Protein AF-A0A128EYN2-F1 (afdb_monomer_lite)

Organism: NCBI:txid646534

Secondary structure (DSSP, 8-state):
------HHHHHHHHHHHHHHHHHHHHHHHHHHTT--HHHHHHHHHHHH---HHHHHHHHHH----HHHHHHHHHHHHHTT----HHHHS--HHHHHHHHHHHHH-TTTGGG--

Radius of gyration: 15.34 Å; chains: 1; bounding box: 33×29×46 Å

Structure (mmCIF, N/CA/C/O backbone):
data_AF-A0A128EYN2-F1
#
_entry.id   AF-A0A128EYN2-F1
#
loop_
_atom_site.group_PDB
_atom_site.id
_atom_site.type_symbol
_atom_site.label_atom_id
_atom_site.label_alt_id
_atom_site.label_comp_id
_atom_site.label_asym_id
_atom_site.label_entity_id
_atom_site.label_seq_id
_atom_site.pdbx_PDB_ins_code
_atom_site.Cartn_x
_atom_site.Cartn_y
_atom_site.Cartn_z
_atom_site.occupancy
_atom_site.B_iso_or_equiv
_atom_site.auth_seq_id
_atom_site.auth_comp_id
_atom_site.auth_asym_id
_atom_site.auth_atom_id
_atom_site.pdbx_PDB_model_num
ATOM 1 N N . MET A 1 1 ? 9.943 0.044 -30.993 1.00 44.81 1 MET A N 1
ATOM 2 C CA . MET A 1 1 ? 11.180 0.130 -30.192 1.00 44.81 1 MET A CA 1
ATOM 3 C C . MET A 1 1 ? 10.827 -0.301 -28.781 1.00 44.81 1 MET A C 1
ATOM 5 O O . MET A 1 1 ? 9.962 0.324 -28.184 1.00 44.81 1 MET A O 1
ATOM 9 N N . THR A 1 2 ? 11.384 -1.405 -28.295 1.00 52.53 2 THR A N 1
ATOM 10 C CA . THR A 1 2 ? 11.263 -1.825 -26.894 1.00 52.53 2 THR A CA 1
ATOM 11 C C . THR A 1 2 ? 12.221 -0.966 -26.073 1.00 52.53 2 THR A C 1
ATOM 13 O O . THR A 1 2 ? 13.433 -1.144 -26.150 1.00 52.53 2 THR A O 1
ATOM 16 N N . THR A 1 3 ? 11.698 0.036 -25.364 1.00 60.94 3 THR A N 1
ATOM 17 C CA . THR A 1 3 ? 12.497 0.824 -24.419 1.00 60.94 3 THR A CA 1
ATOM 18 C C . THR A 1 3 ? 12.867 -0.083 -23.245 1.00 60.94 3 THR A C 1
ATOM 20 O O . THR A 1 3 ? 11.997 -0.459 -22.465 1.00 60.94 3 THR A O 1
ATOM 23 N N . THR A 1 4 ? 14.138 -0.458 -23.116 1.00 75.38 4 THR A N 1
ATOM 24 C CA . THR A 1 4 ? 14.619 -1.184 -21.932 1.00 75.38 4 THR A CA 1
ATOM 25 C C . THR A 1 4 ? 14.919 -0.176 -20.8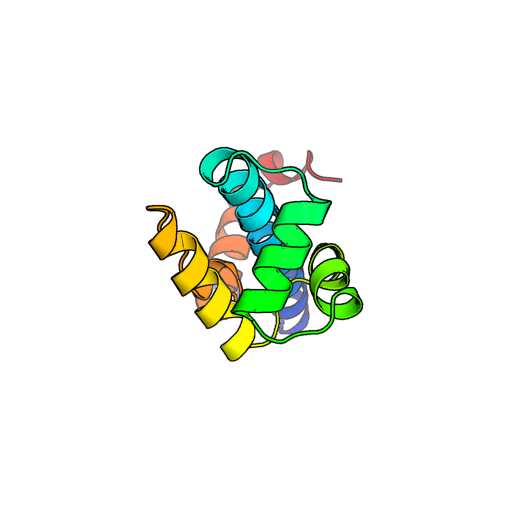26 1.00 75.38 4 THR A C 1
ATOM 27 O O . THR A 1 4 ? 15.851 0.620 -20.948 1.00 75.38 4 THR A O 1
ATOM 30 N N . TYR A 1 5 ? 14.132 -0.187 -19.751 1.00 84.19 5 TYR A N 1
ATOM 31 C CA . TYR A 1 5 ? 14.353 0.683 -18.594 1.00 84.19 5 TYR A CA 1
ATOM 32 C C . TYR A 1 5 ? 15.533 0.204 -17.749 1.00 84.19 5 TYR A C 1
ATOM 34 O O . TYR A 1 5 ? 15.750 -0.996 -17.579 1.00 84.19 5 TYR A O 1
ATOM 42 N N . THR A 1 6 ? 16.297 1.143 -17.182 1.00 86.50 6 THR A N 1
ATOM 43 C CA . THR A 1 6 ? 17.408 0.774 -16.295 1.00 86.50 6 THR A CA 1
ATOM 44 C C . THR A 1 6 ? 16.880 0.230 -14.960 1.00 86.50 6 THR A C 1
ATOM 46 O O . THR A 1 6 ? 15.813 0.661 -14.501 1.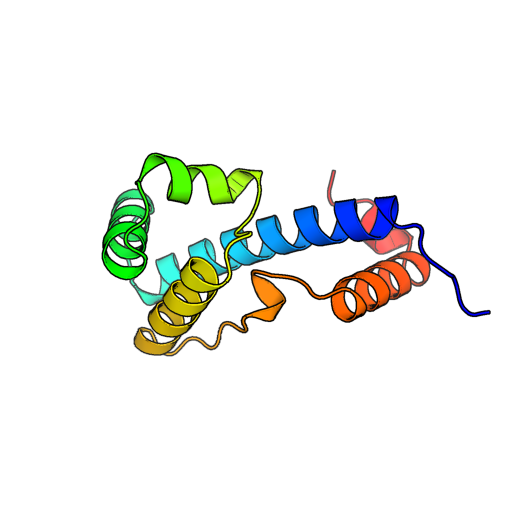00 86.50 6 THR A O 1
ATOM 49 N N . PRO A 1 7 ? 17.640 -0.637 -14.262 1.00 87.25 7 PRO A N 1
ATOM 50 C CA . PRO A 1 7 ? 17.277 -1.091 -12.917 1.00 87.25 7 PRO A CA 1
ATOM 51 C C . PRO A 1 7 ? 17.005 0.064 -11.940 1.00 87.25 7 PRO A C 1
ATOM 53 O O . PRO A 1 7 ? 16.120 -0.031 -11.088 1.00 87.25 7 PRO A O 1
ATOM 56 N N . THR A 1 8 ? 17.718 1.183 -12.091 1.00 90.94 8 THR A N 1
ATOM 57 C CA . THR A 1 8 ? 17.515 2.396 -11.290 1.00 90.94 8 THR A CA 1
ATOM 58 C C . THR A 1 8 ? 16.161 3.046 -11.567 1.00 90.94 8 THR A C 1
ATOM 60 O O . THR A 1 8 ? 15.466 3.398 -10.615 1.00 90.94 8 THR A O 1
ATOM 63 N N . ASN A 1 9 ? 15.742 3.163 -12.835 1.00 89.12 9 ASN A N 1
ATOM 64 C CA . ASN A 1 9 ? 14.421 3.709 -13.175 1.00 89.12 9 ASN A CA 1
ATOM 65 C C . ASN A 1 9 ? 13.300 2.858 -12.574 1.00 89.12 9 ASN A C 1
ATOM 67 O O . ASN A 1 9 ? 12.379 3.396 -11.963 1.00 89.12 9 ASN A O 1
ATOM 71 N N . ILE A 1 10 ? 13.418 1.533 -12.680 1.00 91.69 10 ILE A N 1
ATOM 72 C CA . ILE A 1 10 ? 12.445 0.597 -12.109 1.00 91.69 10 ILE A CA 1
ATOM 73 C C . ILE A 1 10 ? 12.397 0.706 -10.586 1.00 91.69 10 ILE A C 1
ATOM 75 O O . ILE A 1 10 ? 11.313 0.733 -10.008 1.00 91.69 10 ILE A O 1
ATOM 79 N N . LYS A 1 11 ? 13.551 0.811 -9.916 1.00 92.06 11 LYS A N 1
ATOM 80 C CA . LYS A 1 11 ? 13.608 0.973 -8.457 1.00 92.06 11 LYS A CA 1
ATOM 81 C C . LYS A 1 11 ? 12.945 2.273 -7.996 1.00 92.06 11 LYS A C 1
ATOM 83 O O . LYS A 1 11 ? 12.182 2.246 -7.033 1.00 92.06 11 LYS A O 1
ATOM 88 N N . LEU A 1 12 ? 13.228 3.390 -8.669 1.00 92.12 12 LEU A N 1
ATOM 89 C CA . LEU A 1 12 ? 12.620 4.685 -8.356 1.00 92.12 12 LEU A CA 1
ATOM 90 C C . LEU A 1 12 ? 11.103 4.637 -8.554 1.00 92.12 12 LEU A C 1
ATOM 92 O O . LEU A 1 12 ? 10.366 5.000 -7.642 1.00 92.12 12 LEU A O 1
ATOM 96 N N . MET A 1 13 ? 10.647 4.106 -9.691 1.00 93.69 13 MET A N 1
ATOM 97 C CA . MET A 1 13 ? 9.221 3.960 -9.983 1.00 93.69 13 MET A CA 1
ATOM 98 C C . MET A 1 13 ? 8.522 3.070 -8.952 1.00 93.69 13 MET A C 1
ATOM 100 O O . MET A 1 13 ? 7.477 3.440 -8.425 1.00 93.69 13 MET A O 1
ATOM 104 N N . ARG A 1 14 ? 9.128 1.934 -8.587 1.00 94.62 14 ARG A N 1
ATOM 105 C CA . ARG A 1 14 ? 8.586 1.038 -7.559 1.00 94.62 14 ARG A CA 1
ATOM 106 C C . ARG A 1 14 ? 8.387 1.756 -6.228 1.00 94.62 14 ARG A C 1
ATOM 108 O O . ARG A 1 14 ? 7.331 1.606 -5.625 1.00 94.62 14 ARG A O 1
ATOM 115 N N . ASN A 1 15 ? 9.372 2.539 -5.789 1.00 93.88 15 ASN A N 1
ATOM 116 C CA . ASN A 1 15 ? 9.269 3.300 -4.545 1.00 93.88 15 ASN A CA 1
ATOM 117 C C . ASN A 1 15 ? 8.145 4.346 -4.616 1.00 93.88 15 ASN A C 1
ATOM 119 O O . ASN A 1 15 ? 7.293 4.397 -3.732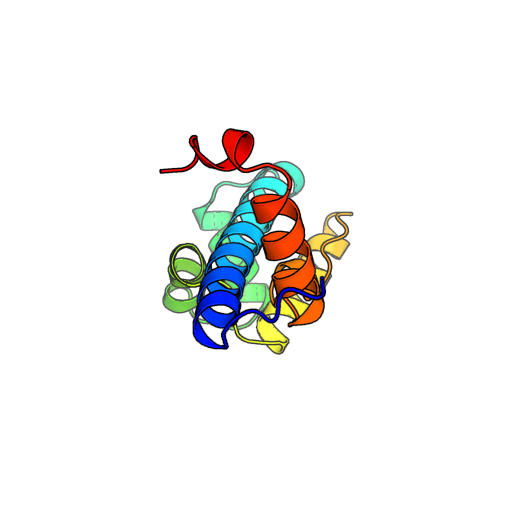 1.00 93.88 15 ASN A O 1
ATOM 123 N N . THR A 1 16 ? 8.093 5.129 -5.697 1.00 94.44 16 THR A N 1
ATOM 124 C CA . THR A 1 16 ? 7.036 6.128 -5.916 1.00 94.44 16 THR A CA 1
ATOM 125 C C . THR A 1 16 ? 5.648 5.488 -5.896 1.00 94.44 16 THR A C 1
ATOM 127 O O . THR A 1 16 ? 4.755 5.955 -5.190 1.00 94.44 16 THR A O 1
ATOM 130 N N . LEU A 1 17 ? 5.466 4.386 -6.625 1.00 94.75 17 LEU A N 1
ATOM 131 C CA . LEU A 1 17 ? 4.192 3.676 -6.691 1.00 94.75 17 LEU A CA 1
ATOM 132 C C . LEU A 1 17 ? 3.808 3.044 -5.347 1.00 94.75 17 LEU A C 1
ATOM 134 O O . LEU A 1 17 ? 2.643 3.126 -4.975 1.00 94.75 17 LEU A O 1
ATOM 138 N N . ALA A 1 18 ? 4.755 2.487 -4.586 1.00 96.00 18 ALA A N 1
ATOM 139 C CA . ALA A 1 18 ? 4.483 1.932 -3.258 1.00 96.00 18 ALA A CA 1
ATOM 140 C C . ALA A 1 18 ? 4.035 3.016 -2.258 1.00 96.00 18 ALA A C 1
ATOM 142 O O . ALA A 1 18 ? 3.081 2.816 -1.500 1.00 96.00 18 ALA A O 1
ATOM 143 N N . ILE A 1 19 ? 4.678 4.191 -2.283 1.00 96.62 19 ILE A N 1
ATOM 144 C CA . ILE A 1 19 ? 4.273 5.355 -1.479 1.00 96.62 19 ILE A CA 1
ATOM 145 C C . ILE A 1 19 ? 2.853 5.787 -1.859 1.00 96.62 19 ILE A C 1
ATOM 147 O O . ILE A 1 19 ? 1.988 5.922 -0.990 1.00 96.62 19 ILE A O 1
ATOM 151 N N . ASN A 1 20 ? 2.592 5.954 -3.157 1.00 95.56 20 ASN A N 1
ATOM 152 C CA . ASN A 1 20 ? 1.285 6.367 -3.669 1.00 95.56 20 ASN A CA 1
ATOM 153 C C . ASN A 1 20 ? 0.192 5.340 -3.351 1.00 95.56 20 ASN A C 1
ATOM 155 O O . ASN A 1 20 ? -0.932 5.718 -3.007 1.00 95.56 20 ASN A O 1
ATOM 159 N N . GLY A 1 21 ? 0.524 4.051 -3.423 1.00 96.06 21 GLY A N 1
ATOM 160 C CA . GLY A 1 21 ? -0.339 2.946 -3.034 1.00 96.06 21 GLY A CA 1
ATOM 161 C C . GLY A 1 21 ? -0.763 3.058 -1.579 1.00 96.06 21 GLY A C 1
ATOM 162 O O . GLY A 1 21 ? -1.955 3.134 -1.285 1.00 96.06 21 GLY A O 1
ATOM 163 N N . PHE A 1 22 ? 0.197 3.177 -0.662 1.00 97.12 22 PHE A N 1
ATOM 164 C CA . PHE A 1 22 ? -0.116 3.307 0.760 1.00 97.12 22 PHE A CA 1
ATOM 165 C C . PHE A 1 22 ? -0.896 4.589 1.087 1.00 97.12 22 PHE A C 1
ATOM 167 O O . PHE A 1 22 ? -1.847 4.571 1.870 1.00 97.12 22 PHE A O 1
ATOM 174 N N . GLN A 1 23 ? -0.553 5.718 0.466 1.00 96.25 23 GLN A N 1
ATOM 175 C CA . GLN A 1 23 ? -1.302 6.963 0.657 1.00 96.25 23 GLN A CA 1
ATOM 176 C C . GLN A 1 23 ? -2.745 6.856 0.138 1.00 96.25 23 GLN A C 1
ATOM 178 O O . GLN A 1 23 ? -3.672 7.338 0.795 1.00 96.25 23 GLN A O 1
ATOM 183 N N . SER A 1 24 ? -2.948 6.188 -1.001 1.00 96.00 24 SER A N 1
ATOM 184 C CA . SER A 1 24 ? -4.279 5.925 -1.560 1.00 96.00 24 SER A CA 1
ATOM 185 C C . SER A 1 24 ? -5.096 5.011 -0.655 1.00 96.00 24 SER A C 1
ATOM 187 O O . SER A 1 24 ? -6.256 5.322 -0.385 1.00 96.00 24 SER A O 1
ATOM 189 N N . PHE A 1 25 ? -4.478 3.952 -0.126 1.00 96.88 25 PHE A N 1
ATOM 190 C CA . PHE A 1 25 ? -5.076 3.089 0.889 1.00 96.88 25 PHE A CA 1
ATOM 191 C C . PHE A 1 25 ? -5.551 3.910 2.093 1.00 96.88 25 PHE A C 1
ATOM 193 O O . PHE A 1 25 ? -6.727 3.874 2.440 1.00 96.88 25 PHE A O 1
ATOM 200 N N . VAL A 1 26 ? -4.673 4.731 2.684 1.00 95.81 26 VAL A N 1
ATOM 201 C CA . VAL A 1 26 ? -5.012 5.567 3.847 1.00 95.81 26 VAL A CA 1
ATOM 202 C C . VAL A 1 26 ? -6.179 6.507 3.548 1.00 95.81 26 VAL A C 1
ATOM 204 O O . VAL A 1 26 ? -7.066 6.663 4.384 1.00 95.81 26 VAL A O 1
ATOM 207 N N . ARG A 1 27 ? -6.200 7.144 2.372 1.00 95.06 27 ARG A N 1
ATOM 208 C CA . ARG A 1 27 ? -7.298 8.036 1.974 1.00 95.06 27 ARG A CA 1
ATOM 209 C C . ARG A 1 27 ? -8.629 7.286 1.913 1.00 95.06 27 ARG A C 1
ATOM 211 O O . ARG A 1 27 ? -9.570 7.695 2.584 1.00 95.06 27 ARG A O 1
ATOM 218 N N . ILE A 1 28 ? -8.674 6.179 1.173 1.00 95.06 28 ILE A N 1
ATOM 219 C CA . ILE A 1 28 ? -9.896 5.388 0.982 1.00 95.06 28 ILE A CA 1
ATOM 220 C C . ILE A 1 28 ? -10.376 4.807 2.316 1.00 95.06 28 ILE A C 1
ATOM 222 O O . ILE A 1 28 ? -11.559 4.880 2.643 1.00 95.06 28 ILE A O 1
ATOM 226 N N . MET A 1 29 ? -9.463 4.272 3.125 1.00 95.50 29 MET A N 1
ATOM 227 C CA . MET A 1 29 ? -9.820 3.662 4.403 1.00 95.50 29 MET A CA 1
ATOM 228 C C . MET A 1 29 ? -10.319 4.679 5.422 1.00 95.50 29 MET A C 1
ATOM 230 O O . MET A 1 29 ? -11.239 4.366 6.167 1.00 95.50 29 MET A O 1
ATOM 234 N N . LYS A 1 30 ? -9.793 5.910 5.438 1.00 94.31 30 LYS A N 1
ATOM 235 C CA . LYS A 1 30 ? -10.355 6.976 6.285 1.00 94.31 30 LYS A CA 1
ATOM 236 C C . LYS A 1 30 ? -11.816 7.261 5.948 1.00 94.31 30 LYS A C 1
ATOM 238 O O . LYS A 1 30 ? -12.618 7.449 6.858 1.00 94.31 30 LYS A O 1
ATOM 243 N N . GLU A 1 31 ? -12.147 7.300 4.660 1.00 92.31 31 GLU A N 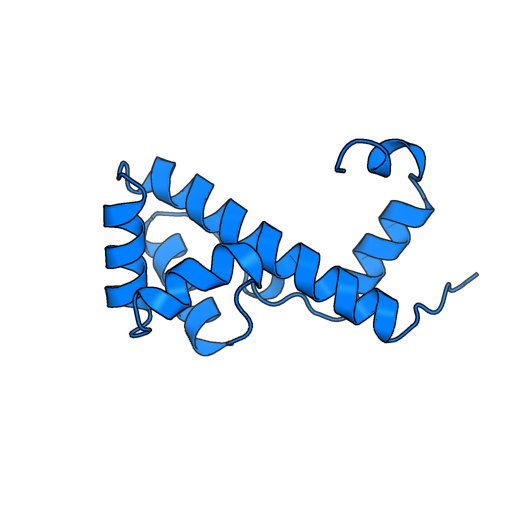1
ATOM 244 C CA . GLU A 1 31 ? -13.515 7.532 4.190 1.00 92.31 31 GLU A CA 1
ATOM 245 C C . GLU A 1 31 ? -14.428 6.357 4.555 1.00 92.31 31 GLU A C 1
ATOM 247 O O . GLU A 1 31 ? -15.517 6.558 5.083 1.00 92.31 31 GLU A O 1
ATOM 252 N N . ARG A 1 32 ? -13.965 5.121 4.339 1.00 93.00 32 ARG A N 1
ATOM 253 C CA . ARG A 1 32 ? -14.761 3.903 4.559 1.00 93.00 32 ARG A CA 1
ATOM 254 C C . ARG A 1 32 ? -14.936 3.537 6.024 1.00 93.00 32 ARG A C 1
ATOM 256 O O . ARG A 1 32 ? -16.026 3.146 6.425 1.00 93.00 32 ARG A O 1
ATOM 263 N N . ALA A 1 33 ? -13.882 3.677 6.819 1.00 90.81 33 ALA A N 1
ATOM 264 C CA . ALA A 1 33 ? -13.919 3.423 8.253 1.00 90.81 33 ALA A CA 1
ATOM 265 C C . ALA A 1 33 ? -14.444 4.622 9.058 1.00 90.81 33 ALA A C 1
ATOM 267 O O . ALA A 1 33 ? -14.577 4.515 10.273 1.00 90.81 33 ALA A O 1
ATOM 268 N N . CYS A 1 34 ? -14.725 5.757 8.401 1.00 91.00 34 CYS A N 1
ATOM 269 C CA . CYS A 1 34 ? -15.219 6.987 9.024 1.00 91.00 34 CYS A CA 1
ATOM 270 C C . CYS A 1 34 ? -14.383 7.418 10.251 1.00 91.00 34 CYS A C 1
ATOM 272 O O . CYS A 1 34 ? -14.919 7.855 11.269 1.00 91.00 34 CYS A O 1
ATOM 274 N N . CYS A 1 35 ? -13.057 7.283 10.161 1.00 90.38 35 CYS A N 1
ATOM 275 C CA . CYS A 1 35 ? -12.143 7.504 11.284 1.00 90.38 35 CYS A CA 1
ATOM 276 C C . CYS A 1 35 ? -11.051 8.535 10.971 1.00 90.38 35 CYS A C 1
ATOM 278 O O . CYS A 1 35 ? -10.724 8.847 9.816 1.00 90.38 35 CYS A O 1
ATOM 280 N N . LYS A 1 36 ? -10.459 9.096 12.030 1.00 91.62 36 LYS A N 1
ATOM 281 C CA . LYS A 1 36 ? -9.319 10.011 11.917 1.00 91.62 36 LYS A CA 1
ATOM 282 C C . LYS A 1 36 ? -8.035 9.228 11.650 1.00 91.62 36 LYS A C 1
ATOM 284 O O . LYS A 1 36 ? -7.910 8.045 11.932 1.00 91.62 36 LYS A O 1
ATOM 289 N N . LEU A 1 37 ? -7.016 9.919 11.140 1.00 88.75 37 LEU A N 1
ATOM 290 C CA . LEU A 1 37 ? -5.737 9.286 10.813 1.00 88.75 37 LEU A CA 1
ATOM 291 C C . LEU A 1 37 ? -5.063 8.561 12.004 1.00 88.75 37 LEU A C 1
ATOM 293 O O . LEU A 1 37 ? -4.526 7.478 11.771 1.00 88.75 37 LEU A O 1
ATOM 297 N N . PRO A 1 38 ? -5.047 9.099 13.242 1.00 91.44 38 PRO A N 1
ATOM 298 C CA . PRO A 1 38 ? -4.476 8.373 14.377 1.00 91.44 38 PRO A CA 1
ATOM 299 C C . PRO A 1 38 ? -5.210 7.057 14.666 1.00 91.44 38 PRO A C 1
ATOM 301 O O . PRO A 1 38 ? -4.557 6.045 14.894 1.00 91.44 38 PRO A O 1
ATOM 304 N N . GLU A 1 39 ? -6.542 7.058 14.573 1.00 93.19 39 GLU A N 1
ATOM 305 C CA . GLU A 1 39 ? -7.386 5.869 14.757 1.00 93.19 39 GLU A CA 1
ATOM 306 C C . GLU A 1 39 ? -7.119 4.838 13.657 1.00 93.19 39 GLU A C 1
ATOM 308 O O . GLU A 1 39 ? -6.883 3.672 13.955 1.00 93.19 39 GLU A O 1
ATOM 313 N N . LEU A 1 40 ? -7.038 5.276 12.394 1.00 94.56 40 LEU A N 1
ATOM 314 C CA . LEU A 1 40 ? -6.687 4.387 11.287 1.00 94.56 40 LEU A CA 1
ATOM 315 C C . LEU A 1 40 ? -5.284 3.794 11.449 1.00 94.56 40 LEU A C 1
ATOM 317 O O . LEU A 1 40 ? -5.072 2.625 11.156 1.00 94.56 40 LEU A O 1
ATOM 321 N N . THR A 1 41 ? -4.315 4.586 11.913 1.00 94.44 41 THR A N 1
ATOM 322 C CA . THR A 1 41 ? -2.956 4.076 12.159 1.00 94.44 41 THR A CA 1
ATOM 323 C C . THR A 1 41 ? -2.982 2.978 13.218 1.00 94.44 41 THR A C 1
ATOM 325 O O . THR A 1 41 ? -2.341 1.953 13.028 1.00 94.44 41 THR A O 1
ATOM 328 N N . GLN A 1 42 ? -3.752 3.160 14.294 1.00 95.19 42 GLN A N 1
ATOM 329 C CA . GLN A 1 42 ? -3.906 2.129 15.322 1.00 95.19 42 GLN A CA 1
ATOM 330 C C . GLN A 1 42 ? -4.606 0.876 14.792 1.00 95.19 42 GLN A C 1
ATOM 332 O O . GLN A 1 42 ? -4.172 -0.230 15.093 1.00 95.19 42 GLN A O 1
ATOM 337 N N . LEU A 1 43 ? -5.629 1.040 13.950 1.00 94.69 43 LEU A N 1
ATOM 338 C CA . LEU A 1 43 ? -6.288 -0.081 13.283 1.00 94.69 43 LEU A CA 1
ATOM 339 C C . LEU A 1 43 ? -5.300 -0.872 12.412 1.00 94.69 43 LEU A C 1
ATOM 341 O O . LEU A 1 43 ? -5.230 -2.094 12.501 1.00 94.69 43 LEU A O 1
ATOM 345 N N . ILE A 1 44 ? -4.478 -0.181 11.618 1.00 95.06 44 ILE A N 1
ATOM 346 C CA . ILE A 1 44 ? -3.441 -0.821 10.800 1.00 95.06 44 ILE A CA 1
ATOM 347 C C . ILE A 1 44 ? -2.416 -1.546 11.683 1.00 95.06 44 ILE A C 1
ATOM 349 O O . ILE A 1 44 ? -2.040 -2.672 11.373 1.00 95.06 44 ILE A O 1
ATOM 353 N N . VAL A 1 45 ? -1.981 -0.941 12.791 1.00 95.81 45 VAL A N 1
ATOM 354 C CA . VAL A 1 45 ? -1.076 -1.587 13.758 1.00 95.81 45 VAL A CA 1
ATOM 355 C C . VAL A 1 45 ? -1.695 -2.877 14.301 1.00 95.81 45 VAL A C 1
ATOM 357 O O . VAL A 1 45 ? -1.038 -3.913 14.277 1.00 95.81 45 VAL A O 1
ATOM 360 N N . SER A 1 46 ? -2.967 -2.855 14.716 1.00 93.62 46 SER A N 1
ATOM 361 C CA . SER A 1 46 ? -3.636 -4.053 15.244 1.00 93.62 46 SER A CA 1
ATOM 362 C C . SER A 1 46 ? -3.807 -5.169 14.214 1.00 93.62 46 SER A C 1
ATOM 364 O O . SER A 1 46 ? -3.776 -6.339 14.576 1.00 93.62 46 SER A O 1
ATOM 366 N N . GLU A 1 47 ? -3.977 -4.815 12.941 1.00 92.12 47 GLU A N 1
ATOM 367 C CA . GLU A 1 47 ? -4.233 -5.770 11.855 1.00 92.12 47 GLU A CA 1
ATOM 368 C C . GLU A 1 47 ? -2.942 -6.338 11.260 1.00 92.12 47 GLU A C 1
ATOM 370 O O . GLU A 1 47 ? -2.895 -7.486 10.835 1.00 92.12 47 GLU A O 1
ATOM 375 N N . THR A 1 48 ? -1.873 -5.543 11.238 1.00 90.62 48 THR A N 1
ATOM 376 C CA . THR A 1 48 ? -0.597 -5.937 10.628 1.00 90.62 48 THR A CA 1
ATOM 377 C C . THR A 1 48 ? 0.406 -6.476 11.652 1.00 90.62 48 THR A C 1
ATOM 379 O O . THR A 1 48 ? 1.320 -7.208 11.278 1.00 90.62 48 THR A O 1
ATOM 382 N N . GLY A 1 49 ? 0.261 -6.115 12.933 1.00 91.06 49 GLY A N 1
ATOM 383 C CA . GLY A 1 49 ? 1.204 -6.450 14.003 1.00 91.06 49 GLY A CA 1
ATOM 384 C C . GLY A 1 49 ? 2.506 -5.637 13.990 1.00 91.06 49 GLY A C 1
ATOM 385 O O . GLY A 1 49 ? 3.388 -5.913 14.799 1.00 91.06 49 GLY A O 1
ATOM 386 N N . PHE A 1 50 ? 2.640 -4.654 13.093 1.00 94.00 50 PHE A N 1
ATOM 387 C CA . PHE A 1 50 ? 3.823 -3.790 12.995 1.00 94.00 50 PHE A CA 1
ATOM 388 C C . PHE A 1 50 ? 3.780 -2.652 14.004 1.00 94.00 50 PHE A C 1
ATOM 390 O O . PHE A 1 50 ? 2.713 -2.237 14.463 1.00 94.00 50 PHE A O 1
ATOM 397 N N . GLU A 1 51 ? 4.944 -2.088 14.311 1.00 94.25 51 GLU A N 1
ATOM 398 C CA . GLU A 1 51 ? 5.009 -0.953 15.211 1.00 94.25 51 GLU A CA 1
ATOM 399 C C . GLU A 1 51 ? 4.379 0.299 14.593 1.00 94.25 51 GLU A C 1
ATOM 401 O O . GLU A 1 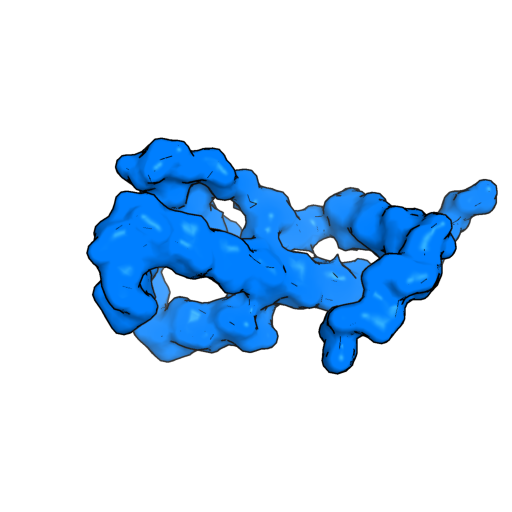51 ? 4.437 0.573 13.391 1.00 94.25 51 GLU A O 1
ATOM 406 N N . PHE A 1 52 ? 3.823 1.147 15.456 1.00 94.25 52 PHE A N 1
ATOM 407 C CA . PHE A 1 52 ? 3.240 2.425 15.053 1.00 94.25 52 PHE A CA 1
ATOM 408 C C . PHE A 1 52 ? 4.236 3.329 14.300 1.00 94.25 52 PHE A C 1
ATOM 410 O O . PHE A 1 52 ? 3.853 4.082 13.400 1.00 94.25 52 PHE A O 1
ATOM 417 N N . SER A 1 53 ? 5.518 3.268 14.670 1.00 93.62 53 SER A N 1
ATOM 418 C CA . SER A 1 53 ? 6.630 3.963 14.010 1.00 93.62 53 SER A CA 1
ATOM 419 C C . SER A 1 53 ? 6.788 3.516 12.550 1.00 93.62 53 SER A C 1
ATOM 421 O O . SER A 1 53 ? 6.865 4.371 11.664 1.00 93.62 53 SER A O 1
ATOM 423 N N . GLU A 1 54 ? 6.756 2.207 12.296 1.00 93.88 54 GLU A N 1
ATOM 424 C CA . GLU A 1 54 ? 6.876 1.590 10.972 1.00 93.88 54 GLU A CA 1
ATOM 425 C C . GLU A 1 54 ? 5.683 1.948 10.083 1.00 93.88 54 GLU A C 1
ATOM 427 O O . GLU A 1 54 ? 5.857 2.482 8.985 1.00 93.88 54 GLU A O 1
ATOM 432 N N . VAL A 1 55 ? 4.458 1.782 10.595 1.00 95.12 55 VAL A N 1
ATOM 433 C CA . VAL A 1 55 ? 3.231 2.123 9.854 1.00 95.12 55 VAL A CA 1
ATOM 434 C C . VAL A 1 55 ? 3.211 3.605 9.461 1.00 95.12 55 VAL A C 1
ATOM 436 O O . VAL A 1 55 ? 2.788 3.979 8.362 1.00 95.12 55 VAL A O 1
ATOM 439 N N . ARG A 1 56 ? 3.698 4.495 10.335 1.00 94.31 56 ARG A N 1
ATOM 440 C CA . ARG A 1 56 ? 3.829 5.922 10.005 1.00 94.31 56 ARG A CA 1
ATOM 441 C C . ARG A 1 56 ? 4.886 6.186 8.941 1.00 94.31 56 ARG A C 1
ATOM 443 O O . ARG A 1 56 ? 4.713 7.120 8.150 1.00 94.31 56 ARG A O 1
ATOM 450 N N . ALA A 1 57 ? 5.966 5.416 8.940 1.00 94.81 57 ALA A N 1
ATOM 451 C CA . ALA A 1 57 ? 7.070 5.575 8.011 1.00 94.81 57 ALA A CA 1
ATOM 452 C C . ALA A 1 57 ? 6.691 5.142 6.580 1.00 94.81 57 ALA A C 1
ATOM 454 O O . ALA A 1 57 ? 7.131 5.796 5.629 1.00 94.81 57 ALA A O 1
ATOM 455 N N . TRP A 1 58 ? 5.744 4.206 6.407 1.00 95.94 58 TRP A N 1
ATOM 456 C CA . TRP A 1 58 ? 5.202 3.807 5.092 1.00 95.94 58 TRP A CA 1
ATOM 457 C C . TRP A 1 58 ? 4.647 4.970 4.258 1.00 95.94 58 TRP A C 1
ATOM 459 O O . TRP A 1 58 ? 4.638 4.911 3.031 1.00 95.94 58 TRP A O 1
ATOM 469 N N . LYS A 1 59 ? 4.265 6.096 4.873 1.00 93.44 59 LYS A N 1
ATOM 470 C CA . LYS A 1 59 ? 3.885 7.311 4.123 1.00 93.44 59 LYS A CA 1
ATOM 471 C C . LYS A 1 59 ? 5.021 7.930 3.313 1.00 93.44 59 LYS A C 1
ATOM 473 O O . LYS A 1 59 ? 4.741 8.707 2.403 1.00 93.44 59 LYS A O 1
ATOM 478 N N . LYS A 1 60 ? 6.268 7.654 3.697 1.00 93.75 60 LYS A N 1
ATOM 479 C CA . LYS A 1 60 ? 7.487 8.205 3.096 1.00 93.75 60 LYS A CA 1
ATOM 480 C C . LYS A 1 60 ? 8.237 7.195 2.236 1.00 93.75 60 LYS A C 1
ATOM 482 O O . LYS A 1 60 ? 8.931 7.621 1.324 1.00 93.75 60 LYS A O 1
ATOM 487 N N . HIS A 1 61 ? 8.129 5.901 2.535 1.00 94.31 61 HIS A N 1
ATOM 488 C CA . HIS A 1 61 ? 8.881 4.854 1.832 1.00 94.31 61 HIS A CA 1
ATOM 489 C C . HIS A 1 61 ? 8.017 3.722 1.259 1.00 94.31 61 HIS A C 1
ATOM 491 O O . HIS A 1 61 ? 8.550 2.776 0.694 1.00 94.31 61 HIS A O 1
ATOM 497 N N . GLY A 1 62 ? 6.690 3.810 1.387 1.00 95.06 62 GLY A N 1
ATOM 498 C CA . GLY A 1 62 ? 5.779 2.765 0.934 1.00 95.06 62 GLY A CA 1
ATOM 499 C C . GLY A 1 62 ? 5.841 1.507 1.797 1.00 95.06 62 GLY A C 1
ATOM 500 O O . GLY A 1 62 ? 6.633 1.404 2.735 1.00 95.06 62 GLY A O 1
ATOM 501 N N . VAL A 1 63 ? 4.969 0.556 1.476 1.00 94.19 63 VAL A N 1
ATOM 502 C CA . VAL A 1 63 ? 4.981 -0.781 2.076 1.00 94.19 63 VAL A CA 1
ATOM 503 C C . VAL A 1 63 ? 5.885 -1.663 1.224 1.00 94.19 63 VAL A C 1
ATOM 505 O O . VAL A 1 63 ? 5.669 -1.793 0.024 1.00 94.19 63 VAL A O 1
ATOM 508 N N . ASP A 1 64 ? 6.894 -2.276 1.826 1.00 85.75 64 ASP A N 1
ATOM 509 C CA . ASP A 1 64 ? 7.865 -3.135 1.137 1.00 85.75 64 ASP A CA 1
ATOM 510 C C . ASP A 1 64 ? 7.792 -4.606 1.578 1.00 85.75 64 ASP A C 1
ATOM 512 O O . ASP A 1 64 ? 8.388 -5.479 0.946 1.00 85.75 64 ASP A O 1
ATOM 516 N N . ASN A 1 65 ? 7.010 -4.904 2.618 1.00 89.94 65 ASN A N 1
ATOM 517 C CA . ASN A 1 65 ? 6.812 -6.252 3.128 1.00 89.94 65 ASN A CA 1
ATOM 518 C C . ASN A 1 65 ? 5.489 -6.862 2.641 1.00 89.94 65 ASN A C 1
ATOM 520 O O . ASN A 1 65 ? 4.406 -6.306 2.840 1.00 89.94 65 ASN A O 1
ATOM 524 N N . ARG A 1 66 ? 5.573 -8.064 2.057 1.00 93.44 66 ARG A N 1
ATOM 525 C CA . ARG A 1 66 ? 4.420 -8.840 1.586 1.00 93.44 66 ARG A CA 1
ATOM 526 C C . ARG A 1 66 ? 3.408 -9.151 2.687 1.00 93.44 66 ARG A C 1
ATOM 528 O O . ARG A 1 66 ? 2.219 -9.083 2.399 1.00 93.44 66 ARG A O 1
ATOM 535 N N . SER A 1 67 ? 3.839 -9.486 3.905 1.00 93.19 67 SER A N 1
ATOM 536 C CA . SER A 1 67 ? 2.902 -9.800 4.995 1.00 93.19 67 SER A CA 1
ATOM 537 C C . SER A 1 67 ? 2.079 -8.575 5.393 1.00 93.19 67 SER A C 1
ATOM 539 O O . SER A 1 67 ? 0.857 -8.661 5.461 1.00 93.19 67 SER A O 1
ATOM 541 N N . ALA A 1 68 ? 2.734 -7.421 5.549 1.00 94.25 68 ALA A N 1
ATOM 542 C CA . ALA A 1 68 ? 2.069 -6.145 5.797 1.00 94.25 68 ALA A CA 1
ATOM 543 C C . ALA A 1 68 ? 1.076 -5.816 4.679 1.00 94.25 68 ALA A C 1
ATOM 545 O O . ALA A 1 68 ? -0.075 -5.488 4.945 1.00 94.25 68 ALA A O 1
ATOM 546 N N . ALA A 1 69 ? 1.502 -5.943 3.421 1.00 95.88 69 ALA A N 1
ATOM 547 C CA . ALA A 1 69 ? 0.645 -5.625 2.292 1.00 95.88 69 ALA A CA 1
ATOM 548 C C . ALA A 1 69 ? -0.579 -6.551 2.194 1.00 95.88 69 ALA A C 1
ATOM 550 O O . ALA A 1 69 ? -1.666 -6.064 1.906 1.00 95.88 69 ALA A O 1
ATOM 551 N N . LEU A 1 70 ? -0.436 -7.848 2.488 1.00 96.19 70 LEU A N 1
ATOM 552 C CA . LEU A 1 70 ? -1.568 -8.780 2.557 1.00 96.19 70 LEU A CA 1
ATOM 553 C C . LEU A 1 70 ? -2.545 -8.410 3.676 1.00 96.19 70 LEU A C 1
ATOM 555 O O . LEU A 1 70 ? -3.737 -8.303 3.411 1.00 96.19 70 LEU A O 1
ATOM 559 N N . ALA A 1 71 ? -2.049 -8.120 4.879 1.00 95.81 71 ALA A N 1
ATOM 560 C CA . ALA A 1 71 ? -2.895 -7.680 5.987 1.00 95.81 71 ALA A CA 1
ATOM 561 C C . ALA A 1 71 ? -3.639 -6.369 5.662 1.00 95.81 71 ALA A C 1
ATOM 563 O O . ALA A 1 71 ? -4.803 -6.203 6.016 1.00 95.81 71 ALA A O 1
ATOM 564 N N . LEU A 1 72 ? -3.010 -5.445 4.925 1.00 96.81 72 LEU A N 1
ATOM 565 C CA . LEU A 1 72 ? -3.686 -4.248 4.418 1.00 96.81 72 LEU A CA 1
ATOM 566 C C . LEU A 1 72 ? -4.757 -4.585 3.370 1.00 96.81 72 LEU A C 1
ATOM 568 O O . LEU A 1 72 ? -5.839 -4.006 3.417 1.00 96.81 72 LEU A O 1
ATOM 572 N N . CYS A 1 73 ? -4.493 -5.509 2.442 1.00 97.06 73 CYS A N 1
ATOM 573 C CA . CYS A 1 73 ? -5.496 -5.979 1.482 1.00 97.06 73 CYS A CA 1
ATOM 574 C C . CYS A 1 73 ? -6.714 -6.583 2.200 1.00 97.06 73 CYS A C 1
ATOM 576 O O . CYS A 1 73 ? -7.840 -6.174 1.933 1.00 97.06 73 CYS A O 1
ATOM 578 N N . GLU A 1 74 ? -6.489 -7.477 3.163 1.00 96.19 74 GLU A N 1
ATOM 579 C CA . GLU A 1 74 ? -7.544 -8.093 3.978 1.00 96.19 74 GLU A CA 1
ATOM 580 C C . GLU A 1 74 ? -8.320 -7.043 4.786 1.00 96.19 74 GLU A C 1
ATOM 582 O O . GLU A 1 74 ? -9.551 -7.074 4.852 1.00 96.19 74 GLU A O 1
ATOM 587 N N . LEU A 1 75 ? -7.619 -6.056 5.356 1.00 95.88 75 LEU A N 1
ATOM 588 C CA . LEU A 1 75 ? -8.250 -4.930 6.037 1.00 95.88 75 LEU A CA 1
ATOM 589 C C . LEU A 1 75 ? -9.127 -4.109 5.081 1.00 95.88 75 LEU A C 1
ATOM 591 O O . LEU A 1 75 ? -10.241 -3.755 5.449 1.00 95.88 75 LEU A O 1
ATOM 595 N N . ALA A 1 76 ? -8.683 -3.815 3.857 1.00 96.38 76 ALA A N 1
ATOM 596 C CA . ALA A 1 76 ? -9.522 -3.125 2.873 1.00 96.38 76 ALA A CA 1
ATOM 597 C C . ALA A 1 76 ? -10.778 -3.936 2.518 1.00 96.38 76 ALA A C 1
ATOM 599 O O . ALA A 1 76 ? -11.879 -3.378 2.466 1.00 96.38 76 ALA A O 1
ATOM 600 N N . GLU A 1 77 ? -10.635 -5.249 2.341 1.00 96.06 77 GLU A N 1
ATOM 601 C CA . GLU A 1 77 ? -11.748 -6.143 2.020 1.00 96.06 77 GLU A CA 1
ATOM 602 C C . GLU A 1 77 ? -12.810 -6.162 3.128 1.00 96.06 77 GLU A C 1
ATOM 604 O O . GLU A 1 77 ? -14.000 -6.066 2.820 1.00 96.06 77 GLU A O 1
ATOM 609 N N . LYS A 1 78 ? -12.409 -6.151 4.412 1.00 94.81 78 LYS A N 1
ATOM 610 C CA . LYS A 1 78 ? -13.334 -6.008 5.560 1.00 94.81 78 LYS A CA 1
ATOM 611 C C . LYS A 1 78 ? -14.211 -4.749 5.471 1.00 94.81 78 LYS A C 1
ATOM 613 O O . LYS A 1 78 ? -15.321 -4.733 5.997 1.00 94.81 78 LYS A O 1
ATOM 618 N N . TYR A 1 79 ? -13.736 -3.706 4.790 1.00 94.75 79 TYR A N 1
ATOM 619 C CA . TYR A 1 79 ? -14.452 -2.446 4.566 1.00 94.75 79 TYR A CA 1
ATOM 620 C C . TYR A 1 79 ? -15.050 -2.331 3.152 1.00 94.75 79 TYR A C 1
ATOM 622 O O . TYR A 1 79 ? -15.395 -1.230 2.712 1.00 94.75 79 TYR A O 1
ATOM 630 N N . ASN A 1 80 ? -15.227 -3.458 2.452 1.00 94.69 80 ASN A N 1
ATOM 631 C CA . ASN A 1 80 ? -15.778 -3.543 1.094 1.00 94.69 80 ASN A CA 1
ATOM 632 C C . ASN A 1 80 ? -14.985 -2.722 0.062 1.00 94.69 80 ASN A C 1
ATOM 634 O O . ASN A 1 80 ? -15.555 -2.109 -0.846 1.00 94.69 80 ASN A O 1
ATOM 638 N N . VAL A 1 81 ? -13.660 -2.687 0.207 1.00 94.81 81 VAL A N 1
ATOM 639 C CA . VAL A 1 81 ? -12.741 -2.065 -0.746 1.00 94.81 81 VAL A CA 1
ATOM 640 C C . VAL A 1 81 ? -11.828 -3.131 -1.318 1.00 94.81 81 VAL A C 1
ATOM 642 O O . VAL A 1 81 ? -11.126 -3.818 -0.586 1.00 94.81 81 VAL A O 1
ATOM 645 N N . TYR A 1 82 ? -11.775 -3.219 -2.644 1.00 93.81 82 TYR A N 1
ATOM 646 C CA . TYR A 1 82 ? -10.723 -3.981 -3.297 1.00 93.81 82 TYR A CA 1
ATOM 647 C C . TYR A 1 82 ? -9.428 -3.163 -3.315 1.00 93.81 82 TYR A C 1
ATOM 649 O O . TYR A 1 82 ? -9.383 -2.077 -3.899 1.00 93.81 82 TYR A O 1
ATOM 657 N N . PHE A 1 83 ? -8.373 -3.699 -2.705 1.00 93.94 83 PHE A N 1
ATOM 658 C CA . PHE A 1 83 ? -7.023 -3.151 -2.797 1.00 93.94 83 PHE A CA 1
ATOM 659 C C . PHE A 1 83 ? -6.060 -4.273 -3.178 1.00 93.94 83 PHE A C 1
ATOM 661 O O . PHE A 1 83 ? -5.842 -5.198 -2.405 1.00 93.94 83 PHE A O 1
ATOM 668 N N . GLY A 1 84 ? -5.507 -4.228 -4.390 1.00 92.75 84 GLY A N 1
ATOM 669 C CA . GLY A 1 84 ? -4.649 -5.301 -4.892 1.00 92.75 84 GLY A CA 1
ATOM 670 C C . GLY A 1 84 ? -3.228 -5.234 -4.329 1.00 92.75 84 GLY A C 1
ATOM 671 O O . GLY A 1 84 ? -2.664 -4.152 -4.182 1.00 92.75 84 GLY A O 1
ATOM 672 N N . LEU A 1 85 ? -2.593 -6.393 -4.117 1.00 94.81 85 LEU A N 1
ATOM 673 C CA . LEU A 1 85 ? -1.214 -6.472 -3.613 1.00 94.81 85 LEU A CA 1
ATOM 674 C C . LEU A 1 85 ? -0.216 -5.674 -4.471 1.00 94.81 85 LEU A C 1
ATOM 676 O O . LEU A 1 85 ? 0.662 -5.004 -3.938 1.00 94.81 85 LEU A O 1
ATOM 680 N N . HIS A 1 86 ? -0.382 -5.700 -5.796 1.00 92.25 86 HIS A N 1
ATOM 681 C CA . HIS A 1 86 ? 0.466 -4.977 -6.751 1.00 92.25 86 HIS A CA 1
ATOM 682 C C . HIS A 1 86 ? 0.387 -3.446 -6.608 1.00 92.25 86 HIS A C 1
ATOM 684 O O . HIS A 1 86 ? 1.261 -2.746 -7.112 1.00 92.25 86 HIS A O 1
ATOM 690 N N . MET A 1 87 ? -0.648 -2.921 -5.941 1.00 93.31 87 MET A N 1
ATOM 691 C CA . MET A 1 87 ? -0.777 -1.492 -5.646 1.00 93.31 87 MET A CA 1
ATOM 692 C C . MET A 1 87 ? 0.107 -1.079 -4.465 1.00 93.31 87 MET A C 1
ATOM 694 O O . MET A 1 87 ? 0.543 0.064 -4.411 1.00 93.31 87 MET A O 1
ATOM 698 N N . LEU A 1 88 ? 0.376 -1.996 -3.527 1.00 95.19 88 LEU A N 1
ATOM 699 C CA . LEU A 1 88 ? 1.256 -1.768 -2.373 1.00 95.19 88 LEU A CA 1
ATOM 700 C C . LEU A 1 88 ? 2.693 -2.199 -2.662 1.00 95.19 88 LEU A C 1
ATOM 702 O O . LEU A 1 88 ? 3.624 -1.516 -2.255 1.00 95.19 88 LEU A O 1
ATOM 706 N N . ILE A 1 89 ? 2.862 -3.301 -3.398 1.00 95.75 89 ILE A N 1
ATOM 707 C CA . ILE A 1 89 ? 4.152 -3.875 -3.791 1.00 95.75 89 ILE A CA 1
ATOM 708 C C . ILE A 1 89 ? 4.191 -3.978 -5.322 1.00 95.75 89 ILE A C 1
ATOM 710 O O . ILE A 1 89 ? 3.857 -5.025 -5.887 1.00 95.75 89 ILE A O 1
ATOM 714 N N . PRO A 1 90 ? 4.576 -2.895 -6.019 1.00 94.81 90 PRO A N 1
ATOM 715 C CA . PRO A 1 90 ? 4.575 -2.852 -7.475 1.00 94.81 90 PRO A CA 1
ATOM 716 C C . PRO A 1 90 ? 5.553 -3.858 -8.082 1.00 94.81 90 PRO A C 1
ATOM 718 O O . PRO A 1 90 ? 6.752 -3.878 -7.765 1.00 94.81 90 PRO A O 1
ATOM 721 N N . THR A 1 91 ? 5.049 -4.678 -9.003 1.00 93.31 91 THR A N 1
ATOM 722 C CA . THR A 1 91 ? 5.878 -5.622 -9.759 1.00 93.31 91 THR A CA 1
ATOM 723 C C . THR A 1 91 ? 6.729 -4.885 -10.794 1.00 93.31 91 THR A C 1
ATOM 725 O O . THR A 1 91 ? 6.547 -3.689 -11.044 1.00 93.31 91 THR A O 1
ATOM 728 N N . GLN A 1 92 ? 7.708 -5.575 -11.381 1.00 92.88 92 GLN A N 1
ATOM 729 C CA . GLN A 1 92 ? 8.512 -4.992 -12.455 1.00 92.88 92 GLN A CA 1
ATOM 730 C C . GLN A 1 92 ? 7.641 -4.609 -13.657 1.00 92.88 92 GLN A C 1
ATOM 732 O O . GLN A 1 92 ? 7.769 -3.499 -14.159 1.00 92.88 92 GLN A O 1
ATOM 737 N N . GLU A 1 93 ? 6.701 -5.468 -14.037 1.00 92.25 93 GLU A N 1
ATOM 738 C CA . GLU A 1 93 ? 5.792 -5.256 -15.163 1.00 92.25 93 GLU A CA 1
ATOM 739 C C . GLU A 1 93 ? 4.921 -4.010 -14.955 1.00 92.25 93 GLU A C 1
ATOM 741 O O . GLU A 1 93 ? 4.740 -3.215 -15.875 1.00 92.25 93 GLU A O 1
ATOM 746 N N . VAL A 1 94 ? 4.430 -3.787 -13.727 1.00 92.44 94 VAL A N 1
ATOM 747 C CA . VAL A 1 94 ? 3.686 -2.565 -13.376 1.00 92.44 94 VAL A CA 1
ATOM 748 C C . VAL A 1 94 ? 4.570 -1.327 -13.533 1.00 92.44 94 VAL A C 1
ATOM 750 O O . VAL A 1 94 ? 4.127 -0.323 -14.090 1.00 92.44 94 VAL A O 1
ATOM 753 N N . CYS A 1 95 ? 5.822 -1.389 -13.074 1.00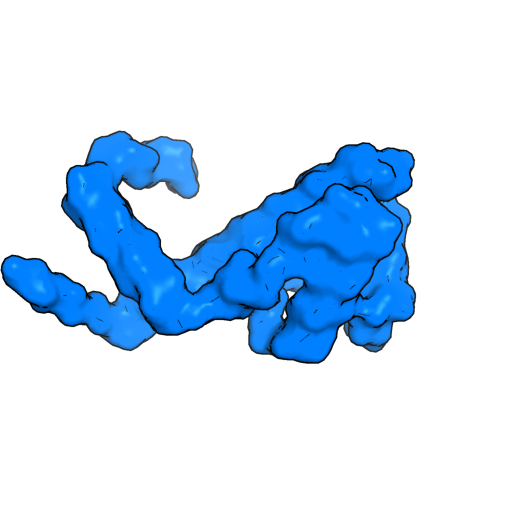 94.12 95 CYS A N 1
ATOM 754 C CA . CYS A 1 95 ? 6.756 -0.268 -13.191 1.00 94.12 95 CYS A CA 1
ATOM 755 C C . CYS A 1 95 ? 7.091 0.045 -14.657 1.00 94.12 95 CYS A C 1
ATOM 757 O O . CYS A 1 95 ? 7.097 1.208 -15.050 1.00 94.12 95 CYS A O 1
ATOM 759 N N . GLU A 1 96 ? 7.340 -0.979 -15.474 1.00 92.94 96 GLU A N 1
ATOM 760 C CA . GLU A 1 96 ? 7.624 -0.832 -16.906 1.00 92.94 96 GLU A CA 1
ATOM 761 C C . GLU A 1 96 ? 6.424 -0.263 -17.668 1.00 92.94 96 GLU A C 1
ATOM 763 O O . GLU A 1 96 ? 6.589 0.625 -18.509 1.00 92.94 96 GLU A O 1
ATOM 768 N N . ALA A 1 97 ? 5.209 -0.718 -17.347 1.00 90.69 97 ALA A N 1
ATOM 769 C CA . ALA A 1 97 ? 3.981 -0.193 -17.934 1.00 90.69 97 ALA A CA 1
ATOM 770 C C . ALA A 1 97 ? 3.786 1.297 -17.609 1.00 90.69 97 ALA A C 1
ATOM 772 O O . ALA A 1 97 ? 3.482 2.081 -18.511 1.00 90.69 97 ALA A O 1
ATOM 773 N N . TRP A 1 98 ? 4.019 1.699 -16.355 1.00 90.31 98 TRP A N 1
ATOM 774 C CA . TRP A 1 98 ? 3.951 3.101 -15.931 1.00 90.31 98 TRP A CA 1
ATOM 775 C C . TRP A 1 98 ? 4.990 3.976 -16.629 1.00 90.31 98 TRP A C 1
ATOM 777 O O . TRP A 1 98 ? 4.632 4.996 -17.211 1.00 90.31 98 TRP A O 1
ATOM 787 N N . LEU A 1 99 ? 6.255 3.554 -16.653 1.00 90.38 99 LEU A N 1
ATOM 788 C CA . LEU A 1 99 ? 7.317 4.299 -17.336 1.00 90.38 99 LEU A CA 1
ATOM 789 C C . LEU A 1 99 ? 7.058 4.412 -18.848 1.00 90.38 99 LEU A C 1
ATOM 791 O O . LEU A 1 99 ? 7.329 5.447 -19.461 1.00 90.38 99 LEU A O 1
ATOM 795 N N . THR A 1 100 ? 6.482 3.371 -19.456 1.00 91.31 100 THR A N 1
ATOM 796 C CA . THR A 1 100 ? 6.061 3.395 -20.867 1.00 91.31 100 THR A CA 1
ATOM 797 C C . THR A 1 100 ? 4.938 4.394 -21.087 1.00 91.31 100 THR A C 1
ATOM 799 O O . THR A 1 100 ? 4.908 5.087 -22.107 1.00 91.31 100 THR A O 1
ATOM 802 N N . TRP A 1 101 ? 4.000 4.473 -20.147 1.00 89.75 101 TRP A N 1
ATOM 803 C CA . TRP A 1 101 ? 2.912 5.434 -20.201 1.00 89.75 101 TRP A CA 1
ATOM 804 C C . TRP A 1 101 ? 3.420 6.875 -20.052 1.00 89.75 101 TRP A C 1
ATOM 806 O O . TRP A 1 101 ? 3.051 7.709 -20.878 1.00 89.75 101 TRP A O 1
ATOM 816 N N . GLU A 1 102 ? 4.315 7.152 -19.098 1.00 87.50 102 GLU A N 1
ATOM 817 C CA . GLU A 1 102 ? 4.925 8.478 -18.903 1.00 87.50 102 GLU A CA 1
ATOM 818 C C . GLU A 1 102 ? 5.702 8.935 -20.142 1.00 87.50 102 GLU A C 1
ATOM 820 O O . GLU A 1 102 ? 5.552 10.072 -20.585 1.00 87.50 102 GLU A O 1
ATOM 825 N N . GLN A 1 103 ? 6.473 8.035 -20.763 1.00 86.50 103 GLN A N 1
ATOM 826 C CA . GLN A 1 103 ? 7.200 8.333 -22.000 1.00 86.50 103 GLN A CA 1
ATOM 827 C C . GLN A 1 103 ? 6.257 8.729 -23.149 1.00 86.50 103 GLN A C 1
ATOM 829 O O . GLN A 1 103 ? 6.605 9.579 -23.968 1.00 86.50 103 GLN A O 1
ATOM 834 N N . LYS A 1 104 ? 5.070 8.114 -23.224 1.00 88.06 104 LYS A N 1
ATOM 835 C CA . LYS A 1 104 ? 4.046 8.428 -24.235 1.00 88.06 104 LYS A CA 1
ATOM 836 C C . LYS A 1 104 ? 3.269 9.711 -23.923 1.00 88.06 104 LYS A C 1
ATOM 838 O O . LYS A 1 104 ? 2.694 10.285 -24.842 1.00 88.06 104 LYS A O 1
ATOM 843 N N . HIS A 1 105 ? 3.261 10.158 -22.665 1.00 86.06 105 HIS A N 1
ATOM 844 C CA . HIS A 1 105 ? 2.500 11.321 -22.199 1.00 86.06 105 HIS A CA 1
ATOM 845 C C . HIS A 1 105 ? 3.387 12.282 -21.378 1.00 86.06 105 HIS A C 1
ATOM 847 O O . HIS A 1 105 ? 3.130 12.526 -20.195 1.00 86.06 105 HIS A O 1
ATOM 853 N N . PRO A 1 106 ? 4.436 12.869 -21.982 1.00 79.88 106 PRO A N 1
ATOM 854 C CA . PRO A 1 106 ? 5.401 13.695 -21.253 1.00 79.88 106 PRO A CA 1
ATOM 855 C C . PRO A 1 106 ? 4.785 14.973 -20.657 1.00 79.88 106 PRO A C 1
ATOM 857 O O . PRO A 1 106 ? 5.282 15.496 -19.661 1.00 79.88 106 PRO A O 1
ATOM 860 N N . ASP A 1 107 ? 3.689 15.476 -21.230 1.00 81.19 107 ASP A N 1
ATOM 861 C CA . ASP A 1 107 ? 3.044 16.711 -20.772 1.00 81.19 107 ASP A CA 1
ATOM 862 C C . ASP A 1 107 ? 2.147 16.520 -19.542 1.00 81.19 107 ASP A C 1
ATOM 864 O O . ASP A 1 107 ? 1.901 17.482 -18.818 1.00 81.19 107 ASP A O 1
ATOM 868 N N . THR A 1 108 ? 1.722 15.290 -19.232 1.00 69.94 108 THR A N 1
ATOM 869 C CA . THR A 1 108 ? 0.931 15.005 -18.020 1.00 69.94 108 THR A CA 1
ATOM 870 C C . THR A 1 108 ? 1.776 14.879 -16.751 1.00 69.94 108 THR A C 1
ATOM 872 O O . THR A 1 108 ? 1.244 15.005 -15.652 1.00 69.94 108 THR A O 1
ATOM 875 N N . VAL A 1 109 ? 3.090 14.667 -16.876 1.00 61.47 109 VAL A N 1
ATOM 876 C CA . VAL A 1 109 ? 3.996 14.444 -15.730 1.00 61.47 109 VAL A CA 1
ATOM 877 C C . VAL A 1 109 ? 4.504 15.765 -15.125 1.00 61.47 109 VAL A C 1
ATOM 879 O O . VAL A 1 109 ? 4.947 15.803 -13.979 1.00 61.47 109 VAL A O 1
ATOM 882 N N . LYS A 1 110 ? 4.375 16.893 -15.840 1.00 51.72 110 LYS A N 1
ATOM 883 C CA . LYS A 1 110 ? 4.901 18.215 -15.434 1.00 51.72 110 LYS A CA 1
ATOM 884 C C . LYS A 1 110 ? 4.233 18.846 -14.196 1.00 51.72 110 LYS A C 1
ATOM 886 O O . LYS A 1 110 ? 4.664 19.915 -13.778 1.00 51.72 110 LYS A O 1
ATOM 891 N N . HIS A 1 111 ? 3.217 18.221 -13.597 1.00 40.72 111 HIS A N 1
ATOM 892 C CA . HIS A 1 111 ? 2.409 18.820 -12.521 1.00 40.72 111 HIS A CA 1
ATOM 893 C C . HIS A 1 111 ? 2.486 18.116 -11.155 1.00 40.72 111 HIS A C 1
ATOM 895 O O . HIS A 1 111 ? 1.690 18.433 -10.276 1.00 40.72 111 HIS A O 1
ATOM 901 N N . ALA A 1 112 ? 3.424 17.186 -10.950 1.00 39.53 112 ALA A N 1
ATOM 902 C CA . ALA A 1 112 ? 3.533 16.424 -9.697 1.00 39.53 112 ALA A CA 1
ATOM 903 C C . ALA A 1 112 ? 4.806 16.710 -8.866 1.00 39.53 112 ALA A C 1
ATOM 905 O O . ALA A 1 112 ? 5.161 15.888 -8.021 1.00 39.53 112 ALA A O 1
ATOM 906 N N . ALA A 1 113 ? 5.489 17.836 -9.107 1.00 33.59 113 ALA A N 1
ATOM 907 C CA . ALA A 1 113 ? 6.660 18.277 -8.337 1.00 33.59 113 ALA A CA 1
ATOM 908 C C . ALA A 1 113 ? 6.305 19.392 -7.346 1.00 33.59 113 ALA A C 1
ATOM 910 O O . ALA A 1 113 ? 5.584 20.329 -7.761 1.00 33.59 113 ALA A O 1
#

Foldseek 3Di:
DQDDDDPVLLVVLQQVLLLVLLVVLLVVCCVLVVDDSVVVLVVLCVQQVDDSVVSVCCNPGGDADQSSLVSSQVVCVVSVHHRDSCSNGPDSVNSSVVVVVCVVPVPVVVPDD

pLDDT: mean 89.48, std 12.39, range [33.59, 97.12]

Sequence (113 aa):
MTTTYTPTNIKLMRNTLAINGFQSFVRIMKERACCKLPELTQLIVSETGFEFSEVRAWKKHGVDNRSAALALCELAEKYNVYFGLHMLIPTQEVCEAWLTWEQKHPDTVKHAA